Protein AF-A0A498KSZ0-F1 (afdb_monomer_lite)

Radius of gyration: 13.98 Å; chains: 1; bounding box: 34×28×37 Å

Seque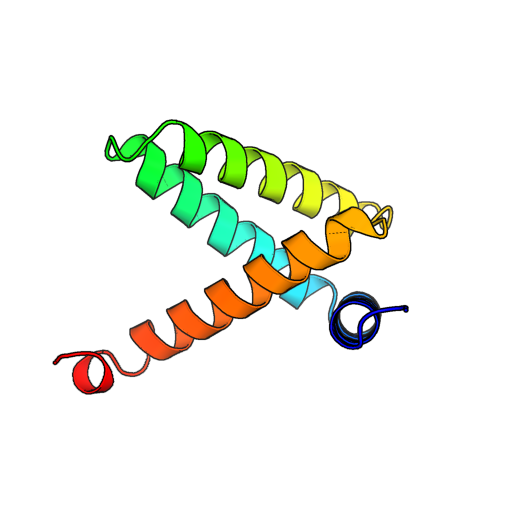nce (92 aa):
MHSNIHDAVRSLLATRREYVREAVVDTAVRDQQMSDNGTDSLYAAKARALRRLEHKIEDGTVGGDDLTLAAEAVLRYELNKAVEQAPDQVSA

Structure (mmCIF, N/CA/C/O backbone):
data_AF-A0A498KSZ0-F1
#
_entry.id   AF-A0A498KSZ0-F1
#
loop_
_atom_site.group_PDB
_atom_site.id
_atom_site.type_symbol
_atom_site.label_atom_id
_atom_site.label_alt_id
_atom_site.label_comp_id
_atom_site.label_asym_id
_atom_site.label_entity_id
_atom_site.label_seq_id
_atom_site.pdbx_PDB_ins_code
_atom_site.Cartn_x
_atom_site.Cartn_y
_atom_site.Cartn_z
_atom_site.occupancy
_atom_site.B_iso_or_equiv
_atom_site.auth_seq_id
_atom_site.auth_comp_id
_atom_site.auth_asym_id
_atom_site.auth_atom_id
_atom_site.pdbx_PDB_model_num
ATOM 1 N N . MET A 1 1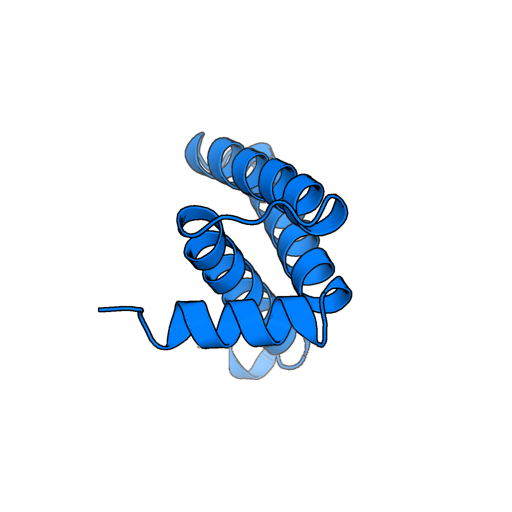 ? 18.688 -14.937 -4.895 1.00 44.94 1 MET A N 1
ATOM 2 C CA . MET A 1 1 ? 17.447 -15.656 -4.540 1.00 44.94 1 MET A CA 1
ATOM 3 C C . MET A 1 1 ? 16.302 -14.679 -4.777 1.00 44.94 1 MET A C 1
ATOM 5 O O . MET A 1 1 ? 16.106 -13.803 -3.948 1.00 44.94 1 MET A O 1
ATOM 9 N N . HIS A 1 2 ? 15.655 -14.698 -5.948 1.00 50.19 2 HIS A N 1
ATOM 10 C CA . HIS A 1 2 ? 14.422 -13.919 -6.119 1.00 50.19 2 HIS A CA 1
ATOM 11 C C . HIS A 1 2 ? 13.388 -14.555 -5.188 1.00 50.19 2 HIS A C 1
ATOM 13 O O . HIS A 1 2 ? 13.122 -15.749 -5.288 1.00 50.19 2 HIS A O 1
ATOM 19 N N . SER A 1 3 ? 12.959 -13.809 -4.170 1.00 68.31 3 SER A N 1
ATOM 20 C CA . SER A 1 3 ? 12.059 -14.322 -3.139 1.00 68.31 3 SER A CA 1
ATOM 21 C C . SER A 1 3 ? 10.692 -14.590 -3.766 1.00 68.31 3 SER A C 1
ATOM 23 O O . SER A 1 3 ? 10.186 -13.719 -4.470 1.00 68.31 3 SER A O 1
ATOM 25 N N . ASN A 1 4 ? 10.074 -15.745 -3.489 1.00 85.50 4 ASN A N 1
ATOM 26 C CA . ASN A 1 4 ? 8.743 -16.116 -4.004 1.00 85.50 4 ASN A CA 1
ATOM 27 C C . ASN A 1 4 ? 7.699 -14.995 -3.827 1.00 85.50 4 ASN A C 1
ATOM 29 O O . ASN A 1 4 ? 6.782 -14.858 -4.633 1.00 85.50 4 ASN A O 1
ATOM 33 N N . ILE A 1 5 ? 7.857 -14.161 -2.792 1.00 88.56 5 ILE A N 1
ATOM 34 C CA . ILE A 1 5 ? 6.975 -13.023 -2.531 1.00 88.56 5 ILE A CA 1
ATOM 35 C C . ILE A 1 5 ? 7.127 -11.891 -3.556 1.00 88.56 5 ILE A C 1
ATOM 37 O O . ILE A 1 5 ? 6.137 -11.283 -3.941 1.00 88.56 5 ILE A O 1
ATOM 41 N N . HIS A 1 6 ? 8.338 -11.626 -4.054 1.00 92.81 6 HIS A N 1
ATOM 42 C CA . HIS A 1 6 ? 8.577 -10.602 -5.076 1.00 92.81 6 HIS A CA 1
ATOM 43 C C . HIS A 1 6 ? 7.931 -10.991 -6.402 1.00 92.81 6 HIS A C 1
ATOM 45 O O . HIS A 1 6 ? 7.305 -10.149 -7.041 1.00 92.81 6 HIS A O 1
ATOM 51 N N . ASP A 1 7 ? 8.023 -12.262 -6.791 1.00 93.19 7 ASP A N 1
ATOM 52 C CA . ASP A 1 7 ? 7.385 -12.756 -8.014 1.00 93.19 7 ASP A CA 1
ATOM 53 C C . ASP A 1 7 ? 5.857 -12.770 -7.894 1.00 93.19 7 ASP A C 1
ATOM 55 O O . ASP A 1 7 ? 5.163 -12.359 -8.828 1.00 93.19 7 ASP A O 1
ATOM 59 N N . ALA A 1 8 ? 5.323 -13.134 -6.724 1.00 93.56 8 ALA A N 1
ATOM 60 C CA . ALA A 1 8 ? 3.894 -13.029 -6.443 1.00 93.56 8 ALA A CA 1
ATOM 61 C C . ALA A 1 8 ? 3.397 -11.577 -6.544 1.00 93.56 8 ALA A C 1
ATOM 63 O O . ALA A 1 8 ? 2.400 -11.310 -7.214 1.00 93.56 8 ALA A O 1
ATOM 64 N N . VAL A 1 9 ? 4.116 -10.620 -5.949 1.00 95.62 9 VAL A N 1
ATOM 65 C CA . VAL A 1 9 ? 3.754 -9.196 -6.019 1.00 95.62 9 VAL A CA 1
ATOM 66 C C . VAL A 1 9 ? 3.875 -8.653 -7.441 1.00 95.62 9 VAL A C 1
ATOM 68 O O . VAL A 1 9 ? 2.991 -7.923 -7.877 1.00 95.62 9 VAL A O 1
ATOM 71 N N . ARG A 1 10 ? 4.905 -9.036 -8.208 1.00 96.00 10 ARG A N 1
ATOM 72 C CA . ARG A 1 10 ? 5.006 -8.674 -9.635 1.00 96.00 10 ARG A CA 1
ATOM 73 C C . ARG A 1 10 ? 3.813 -9.191 -10.431 1.00 96.00 10 ARG A C 1
ATOM 75 O O . ARG A 1 10 ? 3.234 -8.441 -11.212 1.00 96.00 10 ARG A O 1
ATOM 82 N N . SER A 1 11 ? 3.428 -10.449 -10.218 1.00 96.31 11 SER A N 1
ATOM 83 C CA . SER A 1 11 ? 2.253 -11.040 -10.862 1.00 96.31 11 SER A CA 1
ATOM 84 C C . SER A 1 11 ? 0.972 -10.288 -10.487 1.00 96.31 11 SER A C 1
ATOM 86 O O . SER A 1 11 ? 0.160 -9.967 -11.357 1.00 96.31 11 SER A O 1
ATOM 88 N N . LEU A 1 12 ? 0.821 -9.920 -9.213 1.00 96.19 12 LEU A N 1
ATOM 89 C CA . LEU A 1 12 ? -0.320 -9.151 -8.729 1.00 96.19 12 LEU A CA 1
ATOM 90 C C . LEU A 1 12 ? -0.355 -7.734 -9.320 1.00 96.19 12 LEU A C 1
ATOM 92 O O . LEU A 1 12 ? -1.402 -7.294 -9.778 1.00 96.19 12 LEU A O 1
ATOM 96 N N . LEU A 1 13 ? 0.782 -7.041 -9.402 1.00 96.88 13 LEU A N 1
ATOM 97 C CA . LEU A 1 13 ? 0.898 -5.732 -10.058 1.00 96.88 13 LEU A CA 1
ATOM 98 C C . LEU A 1 13 ? 0.594 -5.795 -11.561 1.00 96.88 13 LEU A C 1
ATOM 100 O O . LEU A 1 13 ? 0.064 -4.834 -12.121 1.00 96.88 13 LEU A O 1
ATOM 104 N N . ALA A 1 14 ? 0.912 -6.912 -12.219 1.00 96.44 14 ALA A N 1
ATOM 105 C CA . ALA A 1 14 ? 0.629 -7.120 -13.636 1.00 96.44 14 ALA A CA 1
ATOM 106 C C . ALA A 1 14 ? -0.852 -7.431 -13.909 1.00 96.44 14 ALA A C 1
ATOM 108 O O . ALA A 1 14 ? -1.387 -7.011 -14.931 1.00 96.44 14 ALA A O 1
ATOM 109 N N . THR A 1 15 ? -1.517 -8.159 -13.009 1.00 97.38 15 THR A N 1
ATOM 110 C CA . THR A 1 15 ? -2.879 -8.684 -13.230 1.00 97.38 15 THR A CA 1
ATOM 111 C C . THR A 1 15 ? -3.969 -7.904 -12.499 1.00 97.38 15 THR A C 1
ATOM 113 O O . THR A 1 15 ? -5.107 -7.850 -12.958 1.00 97.38 15 THR A O 1
ATOM 116 N N . ARG A 1 16 ? -3.639 -7.298 -11.357 1.00 97.00 16 ARG A N 1
ATOM 117 C CA . ARG A 1 16 ? -4.558 -6.610 -10.441 1.00 97.00 16 ARG A CA 1
ATOM 118 C C . ARG A 1 16 ? -3.909 -5.352 -9.856 1.00 97.00 16 ARG A C 1
ATOM 120 O O . ARG A 1 16 ? -3.956 -5.125 -8.650 1.00 97.00 16 ARG A O 1
ATOM 127 N N . ARG A 1 17 ? -3.311 -4.517 -10.712 1.00 97.12 17 ARG A N 1
ATOM 128 C CA . ARG A 1 17 ? -2.622 -3.277 -10.308 1.00 97.12 17 ARG A CA 1
ATOM 129 C C . ARG A 1 17 ? -3.447 -2.411 -9.359 1.00 97.12 17 ARG A C 1
ATOM 131 O O . ARG A 1 17 ? -2.933 -1.984 -8.333 1.00 97.12 17 ARG A O 1
ATOM 138 N N . GLU A 1 18 ? -4.715 -2.192 -9.697 1.00 97.88 18 GLU A N 1
ATOM 139 C CA . GLU A 1 18 ? -5.603 -1.321 -8.923 1.00 97.88 18 GLU A CA 1
ATOM 140 C C . GLU A 1 18 ? -5.824 -1.833 -7.500 1.00 97.88 18 GLU A C 1
ATOM 142 O O . GLU A 1 18 ? -5.817 -1.054 -6.560 1.00 97.88 18 GLU A O 1
ATOM 147 N N . TYR A 1 19 ? -5.907 -3.150 -7.323 1.00 97.69 19 TYR A N 1
ATOM 148 C CA . TYR A 1 19 ? -6.013 -3.756 -5.998 1.00 97.69 19 TYR A CA 1
ATOM 149 C C . TYR A 1 19 ? -4.745 -3.530 -5.158 1.00 97.69 19 TYR A C 1
ATOM 151 O O . TYR A 1 19 ? -4.830 -3.252 -3.966 1.00 97.69 19 TYR A O 1
ATOM 159 N N . VAL A 1 20 ? -3.555 -3.607 -5.769 1.00 98.12 20 VAL A N 1
ATOM 160 C CA . VAL A 1 20 ? -2.302 -3.291 -5.057 1.00 98.12 20 VAL A CA 1
ATOM 161 C C . VAL A 1 20 ? -2.247 -1.809 -4.697 1.00 98.12 20 VAL A C 1
ATOM 163 O O . VAL A 1 20 ? -1.846 -1.469 -3.586 1.00 98.12 20 VAL A O 1
ATOM 166 N N . ARG A 1 21 ? -2.676 -0.933 -5.613 1.00 98.50 21 ARG A N 1
ATOM 167 C CA . ARG A 1 21 ? -2.769 0.511 -5.373 1.00 98.50 21 ARG A CA 1
ATOM 168 C C . ARG A 1 21 ? -3.705 0.810 -4.204 1.00 98.50 21 ARG A C 1
ATOM 170 O O . ARG A 1 21 ? -3.306 1.505 -3.279 1.00 98.50 21 ARG A O 1
ATOM 177 N N . GLU A 1 22 ? -4.897 0.222 -4.204 1.00 98.44 22 GLU A N 1
ATOM 178 C CA . GLU A 1 22 ? -5.882 0.359 -3.130 1.00 98.44 22 GLU A CA 1
ATOM 179 C C . GLU A 1 22 ? -5.305 -0.061 -1.772 1.00 98.44 22 GLU A C 1
ATOM 181 O O . GLU A 1 22 ? -5.388 0.700 -0.808 1.00 98.44 22 GLU A O 1
ATOM 186 N N . ALA A 1 23 ? -4.642 -1.220 -1.706 1.00 98.44 23 ALA A N 1
ATOM 187 C CA . ALA A 1 23 ? -4.005 -1.692 -0.479 1.00 98.44 23 ALA A CA 1
ATOM 188 C C . ALA A 1 23 ? -2.909 -0.737 0.029 1.00 98.44 23 ALA A C 1
ATOM 190 O O . ALA A 1 23 ? -2.803 -0.484 1.232 1.00 98.44 23 ALA A O 1
ATOM 191 N N . VAL A 1 24 ? -2.098 -0.186 -0.881 1.00 98.56 24 VAL A N 1
ATOM 192 C CA . VAL A 1 24 ? -1.062 0.807 -0.556 1.00 98.56 24 VAL A CA 1
ATOM 193 C C . VAL A 1 24 ? -1.679 2.094 -0.013 1.00 98.56 24 VAL A C 1
ATOM 195 O O . VAL A 1 24 ? -1.200 2.606 1.001 1.00 98.56 24 VAL A O 1
ATOM 198 N N . VAL A 1 25 ? -2.749 2.589 -0.636 1.00 98.56 25 VAL A N 1
ATOM 199 C CA . VAL A 1 25 ? -3.446 3.812 -0.218 1.00 98.56 25 VAL A CA 1
ATOM 200 C C . VAL A 1 25 ? -4.110 3.639 1.145 1.00 98.56 25 VAL A C 1
ATOM 202 O O . VAL A 1 25 ? -3.873 4.458 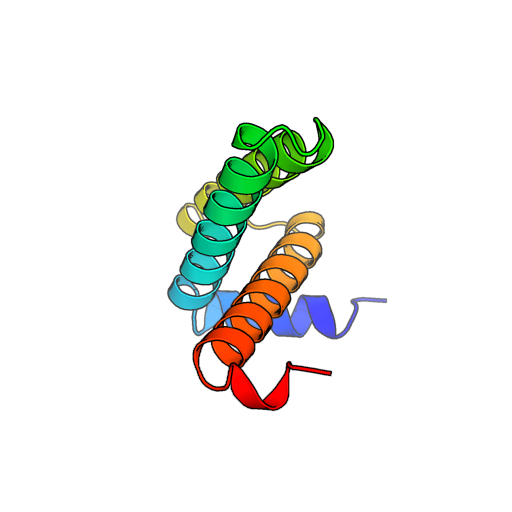2.032 1.00 98.56 25 VAL A O 1
ATOM 205 N N . ASP A 1 26 ? -4.883 2.569 1.350 1.00 98.25 26 ASP A N 1
ATOM 206 C CA . ASP A 1 26 ? -5.531 2.290 2.641 1.00 98.25 26 ASP A CA 1
ATOM 207 C C . ASP A 1 26 ? -4.492 2.206 3.767 1.00 98.25 26 ASP A C 1
ATOM 209 O O . ASP A 1 26 ? -4.608 2.880 4.796 1.00 98.25 26 ASP A O 1
ATOM 213 N N . THR A 1 27 ? -3.407 1.464 3.532 1.00 97.88 27 THR A N 1
ATOM 214 C CA . THR A 1 27 ? -2.329 1.325 4.514 1.00 97.88 27 THR A CA 1
ATOM 215 C C . THR A 1 27 ? -1.659 2.674 4.804 1.00 97.88 27 THR A C 1
ATOM 217 O O . THR A 1 27 ? -1.374 2.979 5.963 1.00 97.88 27 THR A O 1
ATOM 220 N N . ALA A 1 28 ? -1.445 3.518 3.786 1.00 97.69 28 ALA A N 1
ATOM 221 C CA . ALA A 1 28 ? -0.864 4.849 3.963 1.00 97.69 28 ALA A CA 1
ATOM 222 C C . ALA A 1 28 ? -1.763 5.771 4.795 1.00 97.69 28 ALA A C 1
ATOM 224 O O . ALA A 1 28 ? -1.263 6.542 5.617 1.00 97.69 28 ALA A O 1
ATOM 225 N N . VAL A 1 29 ? -3.081 5.70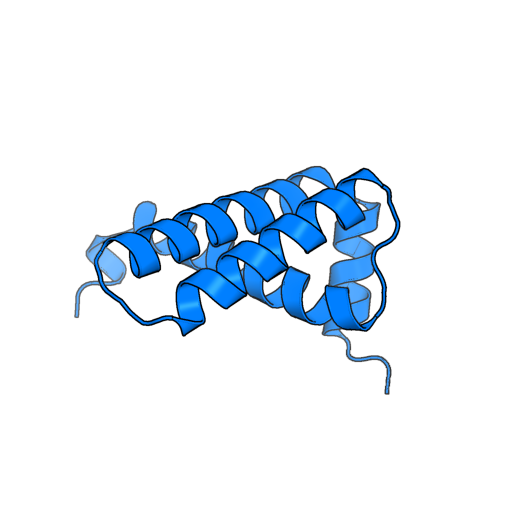2 4.584 1.00 97.44 29 VAL A N 1
ATOM 226 C CA . VAL A 1 29 ? -4.069 6.474 5.347 1.00 97.44 29 VAL A CA 1
ATOM 227 C C . VAL A 1 29 ? -4.056 6.049 6.812 1.00 97.44 29 VAL A C 1
ATOM 229 O O . VAL A 1 29 ? -3.977 6.911 7.686 1.00 97.44 29 VAL A O 1
ATOM 232 N N . ARG A 1 30 ? -4.053 4.744 7.093 1.00 95.12 30 ARG A N 1
ATOM 233 C CA . ARG A 1 30 ? -3.998 4.225 8.468 1.00 95.12 30 ARG A CA 1
ATOM 234 C C . ARG A 1 30 ? -2.697 4.592 9.173 1.00 95.12 30 ARG A C 1
ATOM 236 O O . ARG A 1 30 ? -2.729 5.008 10.327 1.00 95.12 30 ARG A O 1
ATOM 243 N N . ASP A 1 31 ? -1.561 4.497 8.483 1.00 95.56 31 ASP A N 1
ATOM 244 C CA . ASP A 1 31 ? -0.273 4.921 9.041 1.00 95.56 31 ASP A CA 1
ATOM 245 C C . ASP A 1 31 ? -0.262 6.429 9.337 1.00 95.56 31 ASP A C 1
ATOM 247 O O . ASP A 1 31 ? 0.230 6.853 10.382 1.00 95.56 31 ASP A O 1
ATOM 251 N N . GLN A 1 32 ? -0.868 7.252 8.477 1.00 94.75 32 GLN A N 1
ATOM 252 C CA . GLN A 1 32 ? -1.008 8.681 8.756 1.00 94.75 32 GLN A CA 1
ATOM 253 C C . GLN A 1 32 ? -1.888 8.928 9.990 1.00 94.75 32 GLN A C 1
ATOM 255 O O . GLN A 1 32 ? -1.490 9.684 10.868 1.00 94.75 32 GLN A O 1
ATOM 260 N N . GLN A 1 33 ? -3.030 8.246 10.103 1.00 94.00 33 GLN A N 1
ATOM 261 C CA . GLN A 1 33 ? -3.921 8.365 11.262 1.00 94.00 33 GLN A CA 1
ATOM 262 C C . GLN A 1 33 ? -3.240 7.943 12.570 1.00 94.00 33 GLN A C 1
ATOM 264 O O . GLN A 1 33 ? -3.400 8.615 13.587 1.00 94.00 33 GLN A O 1
ATOM 269 N N . MET A 1 34 ? -2.451 6.864 12.555 1.00 91.06 34 MET A N 1
ATOM 270 C CA . MET A 1 34 ? -1.665 6.448 13.722 1.00 91.06 34 MET A CA 1
ATOM 271 C C . MET A 1 34 ? -0.692 7.550 14.151 1.00 91.06 34 MET A C 1
ATOM 273 O O . MET A 1 34 ? -0.651 7.904 15.331 1.00 91.06 34 MET A O 1
ATOM 277 N N . SER A 1 35 ? 0.025 8.139 13.189 1.00 91.50 35 SER A N 1
ATOM 278 C CA . SER A 1 35 ? 0.919 9.269 13.448 1.00 91.50 35 SER A CA 1
ATOM 279 C C . SER A 1 35 ? 0.181 10.487 14.005 1.00 91.50 35 SER A C 1
ATOM 281 O O . SER A 1 35 ? 0.671 11.113 14.945 1.00 91.50 35 SER A O 1
ATOM 283 N N . ASP A 1 36 ? -0.970 10.837 13.432 1.00 90.44 36 ASP A N 1
ATOM 284 C CA . ASP A 1 36 ? -1.754 12.013 13.829 1.00 90.44 36 ASP A CA 1
ATOM 285 C C . ASP A 1 36 ? -2.326 11.858 15.246 1.00 90.44 36 ASP A C 1
ATOM 287 O O . ASP A 1 36 ? -2.403 12.827 15.998 1.00 90.44 36 ASP A O 1
ATOM 291 N N . ASN A 1 37 ? -2.622 10.622 15.657 1.00 88.75 37 ASN A N 1
ATOM 292 C CA . ASN A 1 37 ? -3.064 10.280 17.011 1.00 88.75 37 ASN A CA 1
ATOM 293 C C . ASN A 1 37 ? -1.917 10.237 18.044 1.00 88.75 37 ASN A C 1
ATOM 295 O O . ASN A 1 37 ? -2.085 9.713 19.143 1.00 88.75 37 ASN A O 1
ATOM 299 N N . GLY A 1 38 ? -0.744 10.783 17.706 1.00 79.12 38 GLY A N 1
ATOM 300 C CA . GLY A 1 38 ? 0.420 10.869 18.591 1.00 79.12 38 GLY A CA 1
ATOM 301 C C . GLY A 1 38 ? 1.266 9.596 18.642 1.00 79.12 38 GLY A C 1
ATOM 302 O O . GLY A 1 38 ? 2.185 9.502 19.458 1.00 79.12 38 GLY A O 1
ATOM 303 N N . THR A 1 39 ? 0.991 8.624 17.770 1.00 64.94 39 THR A N 1
ATOM 304 C CA . THR A 1 39 ? 1.738 7.365 17.709 1.00 64.94 39 THR A CA 1
ATOM 305 C C . THR A 1 39 ? 2.939 7.534 16.782 1.00 64.94 39 THR A C 1
ATOM 307 O O . THR A 1 39 ? 2.802 7.378 15.580 1.00 64.94 39 THR A O 1
ATOM 310 N N . ASP A 1 40 ? 4.104 7.845 17.354 1.00 75.69 40 ASP A N 1
ATOM 311 C CA . ASP A 1 40 ? 5.462 7.714 16.784 1.00 75.69 40 ASP A CA 1
ATOM 312 C C . ASP A 1 40 ? 5.740 8.302 15.369 1.00 75.69 40 ASP A C 1
ATOM 314 O O . ASP A 1 40 ? 5.102 8.013 14.358 1.00 75.69 40 ASP A O 1
ATOM 318 N N . SER A 1 41 ? 6.847 9.040 15.257 1.00 80.00 41 SER A N 1
ATOM 319 C CA . SER A 1 41 ? 7.441 9.509 13.995 1.00 80.00 41 SER A CA 1
ATOM 320 C C . SER A 1 41 ? 7.638 8.425 12.917 1.00 80.00 41 SER A C 1
ATOM 322 O O . SER A 1 41 ? 7.654 8.740 11.721 1.00 80.00 41 SER A O 1
ATOM 324 N N . LEU A 1 42 ? 7.759 7.153 13.313 1.00 89.50 42 LEU A N 1
ATOM 325 C CA . LEU A 1 42 ? 7.886 6.016 12.402 1.00 89.50 42 LEU A CA 1
ATOM 326 C C . LEU A 1 42 ? 6.670 5.854 11.475 1.00 89.50 42 LEU A C 1
ATOM 328 O O . LEU A 1 42 ? 6.843 5.586 10.283 1.00 89.50 42 LEU A O 1
ATOM 332 N N . TYR A 1 43 ? 5.449 6.051 11.980 1.00 92.38 43 TYR A N 1
ATOM 333 C CA . TYR A 1 43 ? 4.230 5.885 11.182 1.00 92.38 43 TYR A CA 1
ATOM 334 C C . TYR A 1 43 ? 4.104 6.965 10.101 1.00 92.38 43 TYR A C 1
ATOM 336 O O . TYR A 1 43 ? 3.788 6.652 8.953 1.00 92.38 43 TYR A O 1
ATOM 344 N N . ALA A 1 44 ? 4.503 8.206 10.397 1.00 93.31 44 ALA A N 1
ATOM 345 C CA . ALA A 1 44 ? 4.609 9.254 9.380 1.00 93.31 44 ALA A CA 1
ATOM 346 C C . ALA A 1 44 ? 5.601 8.883 8.264 1.00 93.31 44 ALA A C 1
ATOM 348 O O . ALA A 1 44 ? 5.368 9.165 7.086 1.00 93.31 44 ALA A O 1
ATOM 349 N N . ALA A 1 45 ? 6.734 8.263 8.610 1.00 95.19 45 ALA A N 1
ATOM 350 C CA . ALA A 1 45 ? 7.717 7.831 7.621 1.00 9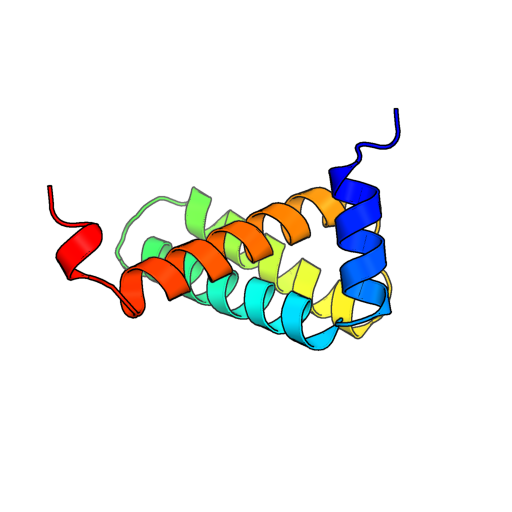5.19 45 ALA A CA 1
ATOM 351 C C . ALA A 1 45 ? 7.173 6.704 6.727 1.00 95.19 45 ALA A C 1
ATOM 353 O O . ALA A 1 45 ? 7.353 6.765 5.505 1.00 95.19 45 ALA A O 1
ATOM 354 N N . LYS A 1 46 ? 6.462 5.730 7.310 1.00 95.31 46 LYS A N 1
ATOM 355 C CA . LYS A 1 46 ? 5.800 4.648 6.567 1.00 95.31 46 LYS A CA 1
ATOM 356 C C . LYS A 1 46 ? 4.708 5.171 5.635 1.00 95.31 46 LYS A C 1
ATOM 358 O O . LYS A 1 46 ? 4.743 4.861 4.445 1.00 95.31 46 LYS A O 1
ATOM 363 N N . ALA A 1 47 ? 3.837 6.059 6.119 1.00 96.88 47 ALA A N 1
ATOM 364 C CA . ALA A 1 47 ? 2.806 6.698 5.302 1.00 96.88 47 ALA A CA 1
ATOM 365 C C . ALA A 1 47 ? 3.409 7.408 4.076 1.00 96.88 47 ALA A C 1
ATOM 367 O O . ALA A 1 47 ? 2.943 7.239 2.950 1.00 96.88 47 ALA A O 1
ATOM 368 N N . ARG A 1 48 ? 4.508 8.154 4.261 1.00 97.19 48 ARG A N 1
ATOM 369 C CA . ARG A 1 48 ? 5.223 8.808 3.149 1.00 97.19 48 ARG A CA 1
ATOM 370 C C . ARG A 1 48 ? 5.842 7.808 2.173 1.00 97.19 48 ARG A C 1
ATOM 372 O O . ARG A 1 48 ? 5.866 8.081 0.975 1.00 97.19 48 ARG A O 1
ATOM 379 N N . ALA A 1 49 ? 6.381 6.691 2.660 1.00 97.88 49 ALA A N 1
ATOM 380 C CA . ALA A 1 49 ? 6.933 5.648 1.798 1.00 97.88 49 ALA A CA 1
ATOM 381 C C . ALA A 1 49 ? 5.843 5.001 0.933 1.00 97.88 49 ALA A C 1
ATOM 383 O O . ALA A 1 49 ? 6.043 4.852 -0.271 1.00 97.88 49 ALA A O 1
ATOM 384 N N . LEU A 1 50 ? 4.680 4.711 1.517 1.00 98.38 50 LEU A N 1
ATOM 385 C CA . LEU A 1 50 ? 3.533 4.147 0.809 1.00 98.38 50 LEU A CA 1
ATOM 386 C C . LEU A 1 50 ? 2.956 5.117 -0.232 1.00 98.38 50 LEU A C 1
ATOM 388 O O . LEU A 1 50 ? 2.707 4.703 -1.355 1.00 98.38 50 LEU A O 1
ATOM 392 N N . ARG A 1 51 ? 2.859 6.420 0.062 1.00 98.38 51 ARG A N 1
ATOM 393 C CA . ARG A 1 51 ? 2.450 7.424 -0.946 1.00 98.38 51 ARG A CA 1
ATOM 394 C C . ARG A 1 51 ? 3.420 7.521 -2.125 1.00 98.38 51 ARG A C 1
ATOM 396 O O . ARG A 1 51 ? 3.011 7.679 -3.267 1.00 98.38 51 ARG A O 1
ATOM 403 N N . ARG A 1 52 ? 4.731 7.395 -1.881 1.00 98.38 52 ARG A N 1
ATOM 404 C CA . ARG A 1 52 ? 5.703 7.302 -2.986 1.00 98.38 52 ARG A CA 1
ATOM 405 C C . ARG A 1 52 ? 5.506 6.025 -3.799 1.00 98.38 52 ARG A C 1
ATOM 407 O O . ARG A 1 52 ? 5.670 6.058 -5.013 1.00 98.38 52 ARG A O 1
ATOM 414 N N . LEU A 1 53 ? 5.184 4.916 -3.138 1.00 98.56 53 LEU A N 1
ATOM 415 C CA . LEU A 1 53 ? 4.899 3.651 -3.806 1.00 98.56 53 LEU A CA 1
ATOM 416 C C . LEU A 1 53 ? 3.625 3.724 -4.658 1.00 98.56 53 LEU A C 1
ATOM 418 O O . LEU A 1 53 ? 3.641 3.223 -5.774 1.00 98.56 53 LEU A O 1
ATOM 422 N N . GLU A 1 54 ? 2.564 4.371 -4.175 1.00 98.56 54 GLU A N 1
ATOM 423 C CA . GLU A 1 54 ? 1.337 4.631 -4.941 1.00 98.56 54 GLU A CA 1
ATOM 424 C C . GLU A 1 54 ? 1.664 5.287 -6.288 1.00 98.56 54 GLU A C 1
ATOM 426 O O . GLU A 1 54 ? 1.340 4.724 -7.332 1.00 98.56 54 GLU A O 1
ATOM 431 N N . HIS A 1 55 ? 2.416 6.393 -6.276 1.00 98.31 55 HIS A N 1
ATOM 432 C CA . HIS A 1 55 ? 2.838 7.063 -7.509 1.00 98.31 55 HIS A CA 1
ATOM 433 C C . HIS A 1 55 ? 3.677 6.158 -8.416 1.00 98.31 55 HIS A C 1
ATOM 435 O O . HIS A 1 55 ? 3.458 6.109 -9.620 1.00 98.31 55 HIS A O 1
ATOM 441 N N . LYS A 1 56 ? 4.594 5.359 -7.857 1.00 98.38 56 LYS A N 1
ATOM 442 C CA . LYS A 1 56 ? 5.357 4.389 -8.659 1.00 98.38 56 LYS A CA 1
ATOM 443 C C . LYS A 1 56 ? 4.478 3.311 -9.294 1.00 98.38 56 LYS A C 1
ATOM 445 O O . LYS A 1 56 ? 4.796 2.839 -10.385 1.00 98.38 56 LYS A O 1
ATOM 450 N N . ILE A 1 57 ? 3.409 2.883 -8.622 1.00 98.00 57 ILE A N 1
ATOM 451 C CA . ILE A 1 57 ? 2.439 1.926 -9.170 1.00 98.00 57 ILE A CA 1
ATOM 452 C C . ILE A 1 57 ? 1.674 2.564 -10.333 1.00 98.00 57 ILE A C 1
ATOM 454 O O . ILE A 1 57 ? 1.515 1.920 -11.373 1.00 98.00 57 ILE A O 1
ATOM 458 N N . GLU A 1 58 ? 1.239 3.814 -10.174 1.00 96.88 58 GLU A N 1
ATOM 459 C CA . GLU A 1 58 ? 0.560 4.593 -11.218 1.00 96.88 58 GLU A CA 1
ATOM 460 C C . GLU A 1 58 ? 1.462 4.783 -12.444 1.00 96.88 58 GLU A C 1
ATOM 462 O O . GLU A 1 58 ? 1.058 4.470 -13.566 1.00 96.88 58 GLU A O 1
ATOM 467 N N . ASP A 1 59 ? 2.719 5.160 -12.211 1.00 96.88 59 ASP A N 1
ATOM 468 C CA . ASP A 1 59 ? 3.721 5.407 -13.250 1.00 96.88 59 ASP A CA 1
ATOM 469 C C . ASP A 1 59 ? 4.307 4.117 -13.855 1.00 96.88 59 ASP A C 1
ATOM 471 O O . ASP A 1 59 ? 5.031 4.159 -14.850 1.00 96.88 59 ASP A O 1
ATOM 475 N N . GLY A 1 60 ? 4.037 2.949 -13.260 1.00 94.94 60 GLY A N 1
ATOM 476 C CA . GLY A 1 60 ? 4.611 1.670 -13.689 1.00 94.94 60 GLY A CA 1
ATOM 477 C C . GLY A 1 60 ? 6.125 1.553 -13.459 1.00 94.94 60 GLY A C 1
ATOM 478 O O . GLY A 1 60 ? 6.793 0.791 -14.155 1.00 94.94 60 GLY A O 1
ATOM 479 N N . THR A 1 61 ? 6.670 2.288 -12.487 1.00 96.81 61 THR A N 1
ATOM 480 C CA . THR A 1 61 ? 8.111 2.386 -12.183 1.00 96.81 61 THR A CA 1
ATOM 481 C C . THR A 1 61 ? 8.527 1.613 -10.924 1.00 96.81 61 THR A C 1
ATOM 483 O O . THR A 1 61 ? 9.600 1.844 -10.365 1.00 96.81 61 THR A O 1
ATOM 486 N N . VAL A 1 62 ? 7.689 0.676 -10.466 1.00 96.69 62 VAL A N 1
ATOM 487 C CA . VAL A 1 62 ? 7.945 -0.174 -9.290 1.00 96.69 62 VAL A CA 1
ATOM 488 C C . VAL A 1 62 ? 9.238 -0.984 -9.466 1.00 96.69 62 VAL A C 1
ATOM 490 O O . VAL A 1 62 ? 9.355 -1.805 -10.377 1.00 96.69 62 VAL A O 1
ATOM 493 N N . GLY A 1 63 ? 10.202 -0.770 -8.567 1.00 93.12 63 GLY A N 1
ATOM 494 C CA . GLY A 1 63 ? 11.479 -1.482 -8.517 1.00 93.12 63 GLY A CA 1
ATOM 495 C C . GLY A 1 63 ? 11.486 -2.662 -7.540 1.00 93.12 63 GLY A C 1
ATOM 496 O O . GLY A 1 63 ? 10.499 -2.951 -6.874 1.00 93.12 63 GLY A O 1
ATOM 497 N N . GLY A 1 64 ? 12.625 -3.354 -7.425 1.00 89.19 64 GLY A N 1
ATOM 498 C CA . GLY A 1 64 ? 12.766 -4.518 -6.536 1.00 89.19 64 GLY A CA 1
ATOM 499 C C . GLY A 1 64 ? 12.505 -4.206 -5.058 1.00 89.19 64 GLY A C 1
ATOM 500 O O . GLY A 1 64 ? 11.781 -4.947 -4.398 1.00 89.19 64 GLY A O 1
ATOM 501 N N . ASP A 1 65 ? 13.029 -3.083 -4.563 1.00 88.25 65 ASP A N 1
ATOM 502 C CA . ASP A 1 65 ? 12.858 -2.664 -3.163 1.00 88.25 65 ASP A CA 1
ATOM 503 C C . ASP A 1 65 ? 11.401 -2.302 -2.836 1.00 88.25 65 ASP A C 1
ATOM 505 O O . ASP A 1 65 ? 10.929 -2.505 -1.717 1.00 88.25 65 ASP A O 1
ATOM 509 N N . ASP A 1 66 ? 10.660 -1.828 -3.839 1.00 96.38 66 ASP A N 1
ATOM 510 C CA . ASP A 1 66 ? 9.249 -1.470 -3.719 1.00 96.38 66 ASP A CA 1
ATOM 511 C C . ASP A 1 66 ? 8.352 -2.708 -3.540 1.00 96.38 66 ASP A C 1
ATOM 513 O O . ASP A 1 66 ? 7.290 -2.619 -2.926 1.00 96.38 66 ASP A O 1
ATOM 517 N N . LEU A 1 67 ? 8.784 -3.883 -4.023 1.00 96.19 67 LEU A N 1
ATOM 518 C CA . LEU A 1 67 ? 7.997 -5.121 -3.951 1.00 96.19 67 LEU A CA 1
ATOM 519 C C . LEU A 1 67 ? 7.785 -5.593 -2.514 1.00 96.19 67 LEU A C 1
ATOM 521 O O . LEU A 1 67 ? 6.727 -6.131 -2.198 1.00 96.19 67 LEU A O 1
ATOM 525 N N . THR A 1 68 ? 8.767 -5.386 -1.636 1.00 95.38 68 THR A N 1
ATOM 526 C CA . THR A 1 68 ? 8.626 -5.724 -0.213 1.00 95.38 68 THR A CA 1
ATOM 527 C C . THR A 1 68 ? 7.593 -4.820 0.456 1.00 95.38 68 THR A C 1
ATOM 529 O O . THR A 1 68 ? 6.742 -5.305 1.197 1.00 95.38 68 THR A O 1
ATOM 532 N N . LEU A 1 69 ? 7.622 -3.520 0.150 1.00 96.75 69 LEU A N 1
ATOM 533 C CA . LEU A 1 69 ? 6.669 -2.558 0.702 1.00 96.75 69 LEU A CA 1
ATOM 534 C C . LEU A 1 69 ? 5.246 -2.799 0.169 1.00 96.75 69 LEU A C 1
ATOM 536 O O . LEU A 1 69 ? 4.284 -2.741 0.930 1.00 96.75 69 LEU A O 1
ATOM 540 N N . ALA A 1 70 ? 5.112 -3.139 -1.114 1.00 97.81 70 ALA A N 1
ATOM 541 C CA . ALA A 1 70 ? 3.838 -3.542 -1.703 1.00 97.81 70 ALA A CA 1
ATOM 542 C C . ALA A 1 70 ? 3.296 -4.835 -1.068 1.00 97.81 70 ALA A C 1
ATOM 544 O O . ALA A 1 70 ? 2.101 -4.920 -0.789 1.00 97.81 70 ALA A O 1
ATOM 545 N N . ALA A 1 71 ? 4.160 -5.820 -0.791 1.00 96.88 71 ALA A N 1
ATOM 546 C CA . ALA A 1 71 ? 3.766 -7.036 -0.079 1.00 96.88 71 ALA A CA 1
ATOM 547 C C . ALA A 1 71 ? 3.228 -6.723 1.325 1.00 96.88 71 ALA A C 1
ATOM 549 O O . ALA A 1 71 ? 2.164 -7.217 1.694 1.00 96.88 71 ALA A O 1
ATOM 550 N N . GLU A 1 72 ? 3.945 -5.893 2.095 1.00 96.75 72 GLU A N 1
ATOM 551 C CA . GLU A 1 72 ? 3.519 -5.468 3.434 1.00 96.75 72 GLU A CA 1
ATOM 552 C C . GLU A 1 72 ? 2.152 -4.779 3.376 1.00 96.75 72 GLU A C 1
ATOM 554 O O . GLU A 1 72 ? 1.259 -5.138 4.141 1.00 96.75 72 GLU A O 1
ATOM 559 N N . ALA A 1 73 ? 1.962 -3.842 2.443 1.00 97.88 73 ALA A N 1
ATOM 560 C CA . ALA A 1 73 ? 0.696 -3.134 2.282 1.00 97.88 73 ALA A CA 1
ATOM 561 C C . ALA A 1 73 ? -0.468 -4.084 1.967 1.00 97.88 73 ALA A C 1
ATOM 563 O O . ALA A 1 73 ? -1.505 -4.021 2.620 1.00 97.88 73 ALA A O 1
ATOM 564 N N . VAL A 1 74 ? -0.288 -5.011 1.019 1.00 98.12 74 VAL A N 1
ATOM 565 C CA . VAL A 1 74 ? -1.327 -5.991 0.654 1.00 98.12 74 VAL A CA 1
ATOM 566 C C . VAL A 1 74 ? -1.686 -6.892 1.834 1.00 98.12 74 VAL A C 1
ATOM 568 O O . VAL A 1 74 ? -2.865 -7.115 2.092 1.00 98.12 74 VAL A O 1
ATOM 571 N N . LEU A 1 75 ? -0.696 -7.387 2.578 1.00 96.94 75 LEU A N 1
ATOM 572 C CA . LEU A 1 75 ? -0.949 -8.235 3.745 1.00 96.94 75 LEU A CA 1
ATOM 573 C C . LEU A 1 75 ? -1.689 -7.477 4.852 1.00 96.94 75 LEU A C 1
ATOM 575 O O . LEU A 1 75 ? -2.632 -8.008 5.433 1.00 96.94 75 LEU A O 1
ATOM 579 N N . ARG A 1 76 ? -1.278 -6.236 5.135 1.00 97.06 76 ARG A N 1
ATOM 580 C CA . ARG A 1 76 ? -1.924 -5.389 6.148 1.00 97.06 76 ARG A CA 1
ATOM 581 C C . ARG A 1 76 ? -3.357 -5.047 5.762 1.00 97.06 76 ARG A C 1
ATOM 583 O O . ARG A 1 76 ? -4.240 -5.115 6.608 1.00 97.06 76 ARG A O 1
ATOM 590 N N . TYR A 1 77 ? -3.585 -4.723 4.497 1.00 97.25 77 TYR A N 1
ATOM 591 C CA . TYR A 1 77 ? -4.908 -4.433 3.963 1.00 97.25 77 TYR A CA 1
ATOM 592 C C . TYR A 1 77 ? -5.865 -5.624 4.099 1.00 97.25 77 TYR A C 1
ATOM 594 O O . TYR A 1 77 ? -6.962 -5.477 4.634 1.00 97.25 77 TYR A O 1
ATOM 602 N N . GLU A 1 78 ? -5.432 -6.821 3.698 1.00 95.69 78 GLU A N 1
ATOM 603 C CA . GLU A 1 78 ? -6.251 -8.032 3.824 1.00 95.69 78 GLU A CA 1
ATOM 604 C C . GLU A 1 78 ? -6.501 -8.414 5.288 1.00 95.69 78 GLU A C 1
ATOM 606 O O . GLU A 1 78 ? -7.611 -8.811 5.642 1.00 95.69 78 GLU A O 1
ATOM 611 N N . LEU A 1 79 ? -5.507 -8.227 6.163 1.00 94.94 79 LEU A N 1
ATOM 612 C CA . LEU A 1 79 ? -5.687 -8.432 7.599 1.00 94.94 79 LEU A CA 1
ATOM 613 C C . LEU A 1 79 ? -6.727 -7.464 8.177 1.00 94.94 79 LEU A C 1
ATOM 615 O O . LEU A 1 79 ? -7.619 -7.895 8.902 1.00 94.94 79 LEU A O 1
ATOM 619 N N . ASN A 1 80 ? -6.653 -6.176 7.832 1.00 92.81 80 ASN A N 1
ATOM 620 C CA . ASN A 1 80 ? -7.620 -5.178 8.293 1.00 92.81 80 ASN A CA 1
ATOM 621 C C . ASN A 1 80 ? -9.037 -5.509 7.812 1.00 92.81 80 ASN A C 1
ATOM 623 O O . ASN A 1 80 ? -9.971 -5.477 8.608 1.00 92.81 80 ASN A O 1
ATOM 627 N N . LYS A 1 81 ? -9.193 -5.908 6.544 1.00 92.62 81 LYS A N 1
ATOM 628 C CA . LYS A 1 81 ? -10.481 -6.363 6.005 1.00 92.62 81 LYS A CA 1
ATOM 629 C C . LYS A 1 81 ? -11.042 -7.560 6.760 1.00 92.62 81 LYS A C 1
ATOM 631 O O . LYS A 1 81 ? -12.231 -7.579 7.065 1.00 92.62 81 LYS A O 1
ATOM 636 N N . ALA A 1 82 ? -10.204 -8.550 7.065 1.00 90.81 82 ALA A N 1
ATOM 637 C CA . ALA A 1 82 ? -10.629 -9.719 7.826 1.00 90.81 82 ALA A CA 1
ATOM 638 C C . ALA A 1 82 ? -11.115 -9.329 9.233 1.00 90.81 82 ALA A C 1
ATOM 640 O O . ALA A 1 82 ? -12.163 -9.802 9.671 1.00 90.81 82 ALA A O 1
ATOM 641 N N . VAL A 1 83 ? -10.402 -8.419 9.907 1.00 89.94 83 VAL A N 1
ATOM 642 C CA . VAL A 1 83 ? -10.793 -7.891 11.226 1.00 89.94 83 VAL A CA 1
ATOM 643 C C . VAL A 1 83 ? -12.121 -7.130 11.152 1.00 89.94 83 VAL A C 1
ATOM 645 O O . VAL A 1 83 ? -12.985 -7.325 12.001 1.00 89.94 83 VAL A O 1
ATOM 648 N N . GLU A 1 84 ? -12.317 -6.296 10.130 1.00 87.69 84 GLU A N 1
ATOM 649 C CA . GLU A 1 84 ? -13.550 -5.517 9.940 1.00 87.69 84 GLU A CA 1
ATOM 650 C C . GLU A 1 84 ? -14.768 -6.395 9.622 1.00 87.69 84 GLU A C 1
ATOM 652 O O . GLU A 1 84 ? -15.885 -6.076 10.028 1.00 87.69 84 GLU A O 1
ATOM 657 N N . GLN A 1 85 ? -14.565 -7.507 8.913 1.00 86.69 85 GLN A N 1
ATOM 658 C CA . GLN A 1 85 ? -15.633 -8.438 8.539 1.00 86.69 85 GLN A CA 1
ATOM 659 C C . GLN A 1 85 ? -16.008 -9.417 9.656 1.00 86.69 85 GLN A C 1
ATOM 661 O O . GLN A 1 85 ? -17.132 -9.918 9.669 1.00 86.69 85 GLN A O 1
ATOM 666 N N . ALA A 1 86 ? -15.089 -9.707 10.579 1.00 80.00 86 ALA A N 1
ATOM 667 C CA . ALA A 1 86 ? -15.297 -10.663 11.662 1.00 80.00 86 ALA A CA 1
ATOM 668 C C . ALA A 1 86 ? -14.722 -10.153 13.001 1.00 80.00 86 ALA A C 1
ATOM 670 O O . ALA A 1 86 ? -13.841 -10.801 13.575 1.00 80.00 86 ALA A O 1
ATOM 671 N N . PRO A 1 87 ? -15.226 -9.025 13.542 1.00 70.19 87 PRO A N 1
ATOM 672 C CA . PRO A 1 87 ? -14.685 -8.421 14.765 1.00 70.19 87 PRO A CA 1
ATOM 673 C C . PRO A 1 87 ? -14.758 -9.368 15.978 1.00 70.19 87 PRO A C 1
ATOM 675 O O . PRO A 1 87 ? -13.858 -9.392 16.821 1.00 70.19 87 PRO A O 1
ATOM 678 N N . ASP A 1 88 ? -15.782 -10.223 16.019 1.00 70.69 88 ASP A N 1
ATOM 679 C CA . ASP A 1 88 ? -16.027 -11.174 17.108 1.00 70.69 88 ASP A CA 1
ATOM 680 C C . ASP A 1 88 ? -15.058 -12.373 17.109 1.00 70.69 88 ASP A C 1
ATOM 682 O O . ASP A 1 88 ? -14.941 -13.063 18.117 1.00 70.69 88 ASP A O 1
ATOM 686 N N . GLN A 1 89 ? -14.338 -12.633 16.008 1.00 60.59 89 G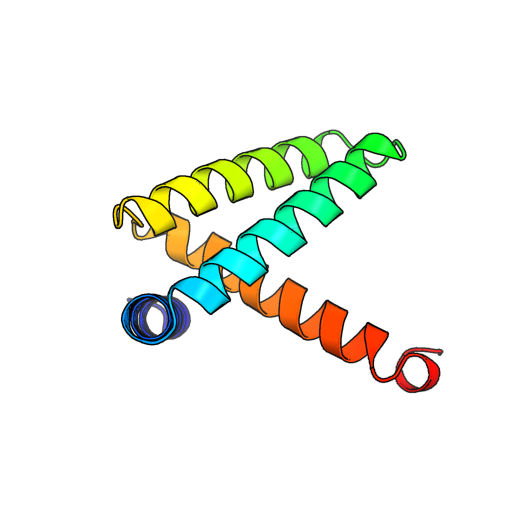LN A N 1
ATOM 687 C CA . GLN A 1 89 ? -13.325 -13.703 15.936 1.00 60.59 89 GLN A CA 1
ATOM 688 C C . GLN A 1 89 ? -11.919 -13.238 16.337 1.00 60.59 89 GLN A C 1
ATOM 690 O O . GLN A 1 89 ? -11.009 -14.056 16.463 1.00 60.59 89 GLN A O 1
ATOM 695 N N . VAL A 1 90 ? -11.735 -11.930 16.526 1.00 54.94 90 VAL A N 1
ATOM 696 C CA . VAL A 1 90 ? -10.449 -11.306 16.883 1.00 54.94 90 VAL A CA 1
ATOM 697 C C . VAL A 1 90 ? -10.446 -10.837 18.345 1.00 54.94 90 VAL A C 1
ATOM 699 O O . VAL A 1 90 ? -9.412 -10.444 18.881 1.00 54.94 90 VAL A O 1
ATOM 702 N N . SER A 1 91 ? -11.593 -10.930 19.021 1.00 52.03 91 SER A N 1
ATOM 703 C CA . SER A 1 91 ? -11.725 -10.648 20.448 1.00 52.03 91 SER A CA 1
ATOM 704 C C . SER A 1 91 ? -11.229 -11.848 21.263 1.00 52.03 91 SER A C 1
ATOM 706 O O . SER A 1 91 ? -11.860 -12.905 21.262 1.00 52.03 91 SER A O 1
ATOM 708 N N . ALA A 1 92 ? -10.070 -11.684 21.908 1.00 51.31 92 ALA A N 1
ATOM 709 C CA . ALA A 1 92 ? -9.537 -12.604 22.915 1.00 51.31 92 ALA A CA 1
ATOM 710 C C . ALA A 1 92 ? -10.244 -12.437 24.267 1.00 51.31 92 ALA A C 1
ATOM 712 O O . ALA A 1 92 ? -10.611 -11.284 24.598 1.00 51.31 92 ALA A O 1
#

pLDDT: mean 90.61, std 12.35, range [44.94, 98.56]

Organism: NCBI:txid2479928

Secondary structure (DSSP, 8-state):
---HHHHHHHHHHHH-HHHHHHHHHHHHHHHHHHHHTT--HHHHHHHHHHHHHHHHHHHT---HHHHHHHHHHHHHHHHHHHHHH-GGGT--

Foldseek 3Di:
DLDPQLVVLVVCLVPPLVLLLVLLQVQLVVLVVCVVVVNDPVSVVLSVLSVVLSVCSVVVNQDSVSSVNSSVSNVVSVVVVVCVVCVVVVDD